Protein AF-A0A2G9GHI3-F1 (afdb_monomer)

Foldseek 3Di:
DFACDVVVNGDADQQQVLLVLLVLVVVLVVLVVLVVVLVVVCVVCVVPVHDPVVVVVSVVSCVPSVVVNVVSVVVSVVVLVCLQLVHGNVRVVVQVVVQVVQVVVVHHDHDFQNPGRVVSLCQRQHDDPVCSSPNDSDGPDDRPDGDTPPDDPPPPPDDD

Secondary structure (DSSP, 8-state):
--EEEGGGTEEESTTTHHHHHHHHHHHHHHHHHHHHHHHHHHHHHHHTT--HHHHHHHHHHHHHHHHHHHHHHHHHHHHHHHHHTT--HHHHHHHHHHHHHHHHTT-----TT---HHHHHHHHH-S-GGGTTS-----SS-SS----TTSPPTT-----

Sequence (160 aa):
MDHHCVWMNNCVGHANYKIFFVFVVYTVIGCIYSLALLVGSVIVDSQNDAEDSVRIIHIISGLLLVPLSLALGFFLGWHIYLIVQNKTTIEYHEGVRAMWLAEKGGQLYSHPYDIGVYENLTAILGPKILCWFCPTSAHVGSGLRFRTKYDKPVGSSTPD

Organism: NCBI:txid429701

InterPro domains:
  IPR001594 Palmitoyltransferase, DHHC domain [PF01529] (1-93)
  IPR039859 Palmitoyltransferase PFA4/ZDHHC16/ZDHHC20/ERF2-like [PTHR12246] (1-153)

Structure (mmCIF, N/CA/C/O backbone):
data_AF-A0A2G9GHI3-F1
#
_entry.id   AF-A0A2G9GHI3-F1
#
loop_
_atom_site.group_PDB
_atom_site.id
_atom_site.type_symbol
_atom_site.label_atom_id
_atom_site.label_alt_id
_atom_site.label_comp_id
_atom_site.label_asym_id
_atom_site.label_entity_id
_atom_site.label_seq_id
_atom_site.pdbx_PDB_ins_code
_atom_site.Cartn_x
_atom_site.Cartn_y
_atom_site.Cartn_z
_atom_site.occupancy
_atom_site.B_iso_or_equiv
_atom_site.auth_seq_id
_atom_site.auth_comp_id
_atom_site.auth_asym_id
_atom_site.auth_atom_id
_atom_site.pdbx_PDB_model_num
ATOM 1 N N . MET A 1 1 ? -10.719 7.326 9.860 1.00 92.44 1 MET A N 1
ATOM 2 C CA . MET A 1 1 ? -10.068 7.891 8.653 1.00 92.44 1 MET A CA 1
ATOM 3 C C . MET A 1 1 ? -8.620 7.447 8.687 1.00 92.44 1 MET A C 1
ATOM 5 O O . MET A 1 1 ? -8.109 7.306 9.786 1.00 92.44 1 MET A O 1
ATOM 9 N N . ASP A 1 2 ? -7.988 7.205 7.542 1.00 96.75 2 ASP A N 1
ATOM 10 C CA . ASP A 1 2 ? -6.564 6.864 7.493 1.00 96.75 2 ASP A CA 1
ATOM 11 C C . ASP A 1 2 ? -5.700 8.100 7.220 1.00 96.75 2 ASP A C 1
ATOM 13 O O . ASP A 1 2 ? -4.941 8.521 8.085 1.00 96.75 2 ASP A O 1
ATOM 17 N N . HIS A 1 3 ? -5.863 8.730 6.055 1.00 97.12 3 HIS A N 1
ATOM 18 C CA . HIS A 1 3 ? -5.166 9.964 5.688 1.00 97.12 3 HIS A CA 1
ATOM 19 C C . HIS A 1 3 ? -5.878 10.672 4.526 1.00 97.12 3 HIS A C 1
ATOM 21 O O . HIS A 1 3 ? -6.792 10.121 3.908 1.00 97.12 3 HIS A O 1
ATOM 27 N N . HIS A 1 4 ? -5.468 11.901 4.210 1.00 97.19 4 HIS A N 1
ATOM 28 C CA . HIS A 1 4 ? -5.843 12.555 2.957 1.00 97.19 4 HIS A CA 1
ATOM 29 C C . HIS A 1 4 ? -4.778 12.262 1.896 1.00 97.19 4 HIS A C 1
ATOM 31 O O . HIS A 1 4 ? -3.619 12.641 2.063 1.00 97.19 4 HIS A O 1
ATOM 37 N N . CYS A 1 5 ? -5.154 11.567 0.822 1.00 96.75 5 CYS A N 1
ATOM 38 C CA . CYS A 1 5 ? -4.232 11.199 -0.243 1.00 96.75 5 CYS A CA 1
ATOM 39 C C . CYS A 1 5 ? -4.327 12.215 -1.381 1.00 96.75 5 CYS A C 1
ATOM 41 O O . CYS A 1 5 ? -5.282 12.201 -2.162 1.00 96.75 5 CYS A O 1
ATOM 43 N N . VAL A 1 6 ? -3.307 13.066 -1.504 1.00 96.44 6 VAL A N 1
ATOM 44 C CA . VAL A 1 6 ? -3.231 14.090 -2.561 1.00 96.44 6 VAL A CA 1
ATOM 45 C C . VAL A 1 6 ? -3.236 13.449 -3.955 1.00 96.44 6 VAL A C 1
ATOM 47 O O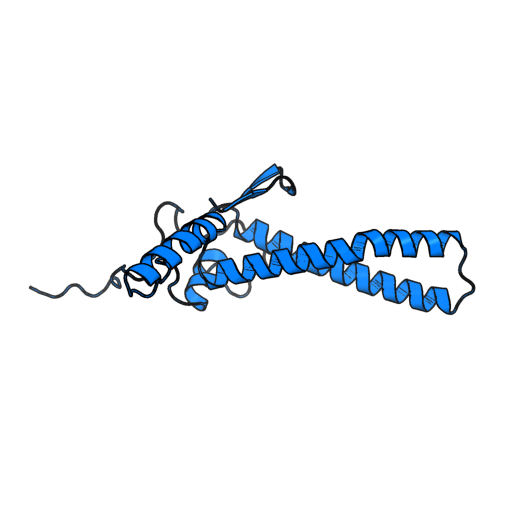 . VAL A 1 6 ? -3.873 13.962 -4.868 1.00 96.44 6 VAL A O 1
ATOM 50 N N . TRP A 1 7 ? -2.610 12.277 -4.104 1.00 92.94 7 TRP A N 1
ATOM 51 C CA . TRP A 1 7 ? -2.502 11.556 -5.379 1.00 92.94 7 TRP A CA 1
ATOM 52 C C . TRP A 1 7 ? -3.834 11.021 -5.907 1.00 92.94 7 TRP A C 1
ATOM 54 O O . TRP A 1 7 ? -4.003 10.878 -7.112 1.00 92.94 7 TRP A O 1
ATOM 64 N N . MET A 1 8 ? -4.786 10.743 -5.015 1.00 91.88 8 MET A N 1
ATOM 65 C CA . MET A 1 8 ? -6.150 10.357 -5.390 1.00 91.88 8 MET A CA 1
ATOM 66 C C . MET A 1 8 ? -7.138 11.518 -5.277 1.00 91.88 8 MET A C 1
ATOM 68 O O . MET A 1 8 ? -8.329 11.322 -5.512 1.00 91.88 8 MET A O 1
ATOM 72 N N . ASN A 1 9 ? -6.660 12.701 -4.873 1.00 95.75 9 ASN A N 1
ATOM 73 C CA . ASN A 1 9 ? -7.476 13.868 -4.559 1.00 95.75 9 ASN A CA 1
ATOM 74 C C . ASN A 1 9 ? -8.685 13.517 -3.667 1.00 95.75 9 ASN A C 1
ATOM 76 O O . ASN A 1 9 ? -9.812 13.950 -3.907 1.00 95.75 9 ASN A O 1
ATOM 80 N N . ASN A 1 10 ? -8.474 12.641 -2.679 1.00 95.88 10 ASN A N 1
ATOM 81 C CA . ASN A 1 10 ? -9.545 12.128 -1.833 1.00 95.88 10 ASN A CA 1
ATOM 82 C C . ASN A 1 10 ? -9.018 11.670 -0.467 1.00 95.88 10 ASN A C 1
ATOM 84 O O . ASN A 1 10 ? -7.853 11.298 -0.304 1.00 95.88 10 ASN A O 1
ATOM 88 N N . CYS A 1 11 ? -9.900 11.655 0.527 1.00 97.38 11 CYS A N 1
ATOM 89 C CA . CYS A 1 11 ? -9.622 11.026 1.809 1.00 97.38 11 CYS A CA 1
ATOM 90 C C . CYS A 1 11 ? -9.672 9.501 1.683 1.00 97.38 11 CYS A C 1
ATOM 92 O O . CYS A 1 11 ? -10.558 8.943 1.037 1.00 97.38 11 CYS A O 1
ATOM 94 N N . VAL A 1 12 ? -8.744 8.829 2.357 1.00 97.62 12 VAL A N 1
ATOM 95 C CA . VAL A 1 12 ? -8.710 7.375 2.504 1.00 97.62 12 VAL A CA 1
ATOM 96 C C . VAL A 1 12 ? -9.257 7.013 3.877 1.00 97.62 12 VAL A C 1
ATOM 98 O O . VAL A 1 12 ? -8.862 7.574 4.900 1.00 97.62 12 VAL A O 1
ATOM 101 N N . GLY A 1 13 ? -10.197 6.080 3.919 1.00 95.62 13 GLY A N 1
ATOM 102 C CA . GLY A 1 13 ? -10.844 5.633 5.142 1.00 95.62 13 GLY A CA 1
ATOM 103 C C . GLY A 1 13 ? -11.698 4.394 4.910 1.00 95.62 13 GLY A C 1
ATOM 104 O O . GLY A 1 13 ? -11.562 3.715 3.901 1.00 95.62 13 GLY A O 1
ATOM 105 N N . HIS A 1 14 ? -12.603 4.110 5.846 1.00 95.12 14 HIS A N 1
ATOM 106 C CA . HIS A 1 14 ? -13.358 2.851 5.904 1.00 95.12 14 HIS A CA 1
ATOM 107 C C . HIS A 1 14 ? -13.972 2.404 4.567 1.00 95.12 14 HIS A C 1
ATOM 109 O O . HIS A 1 14 ? -13.785 1.269 4.143 1.00 95.12 14 HIS A O 1
ATOM 115 N N . ALA A 1 15 ? -14.657 3.311 3.869 1.00 94.19 15 ALA A N 1
ATOM 116 C CA . ALA A 1 15 ? -15.415 2.977 2.664 1.00 94.19 15 ALA A CA 1
ATOM 117 C C . ALA A 1 15 ? -14.551 2.726 1.411 1.00 94.19 15 ALA A C 1
ATOM 119 O O . ALA A 1 15 ? -15.046 2.165 0.435 1.00 94.19 15 ALA A O 1
ATOM 120 N N . ASN A 1 16 ? -13.284 3.155 1.398 1.00 95.38 16 ASN A N 1
ATOM 121 C CA . ASN A 1 16 ? -12.425 3.085 0.210 1.00 95.38 16 ASN A CA 1
ATOM 122 C C . ASN A 1 16 ? -11.008 2.551 0.472 1.00 95.38 16 ASN A C 1
ATOM 124 O O . ASN A 1 16 ? -10.235 2.426 -0.478 1.00 95.38 16 ASN A O 1
ATOM 128 N N . TYR A 1 17 ? -10.669 2.180 1.712 1.00 96.31 17 TYR A N 1
ATOM 129 C CA . TYR A 1 17 ? -9.330 1.702 2.069 1.00 96.31 17 TYR A CA 1
ATOM 130 C C . TYR A 1 17 ? -8.913 0.476 1.252 1.00 96.31 17 TYR A C 1
ATOM 132 O O . TYR A 1 17 ? -7.797 0.431 0.744 1.00 96.31 17 TYR A O 1
ATOM 140 N N . LYS A 1 18 ? -9.820 -0.492 1.048 1.00 95.88 18 LYS A N 1
ATOM 141 C CA . LYS A 1 18 ? -9.543 -1.674 0.218 1.00 95.88 18 LYS A CA 1
ATOM 142 C C . LYS A 1 18 ? -9.163 -1.294 -1.214 1.00 95.88 18 LYS A C 1
ATOM 144 O O . LYS A 1 18 ? -8.190 -1.815 -1.746 1.00 95.88 18 LYS A O 1
ATOM 149 N N . ILE A 1 19 ? -9.919 -0.386 -1.833 1.00 95.69 19 ILE A N 1
ATOM 150 C CA . ILE A 1 19 ? -9.663 0.055 -3.211 1.00 95.69 19 ILE A CA 1
ATOM 151 C C . ILE A 1 19 ? -8.305 0.754 -3.287 1.00 95.69 19 ILE A C 1
ATOM 153 O O . ILE A 1 19 ? -7.516 0.450 -4.175 1.00 95.69 19 ILE A O 1
ATOM 157 N N . PHE A 1 20 ? -8.015 1.634 -2.328 1.00 96.75 20 PHE A N 1
ATOM 158 C CA . PHE A 1 20 ? -6.717 2.291 -2.208 1.00 96.75 20 PHE A CA 1
ATOM 159 C C . PHE A 1 20 ? -5.567 1.282 -2.076 1.00 96.75 20 PHE A C 1
ATOM 161 O O . PHE A 1 20 ? -4.591 1.362 -2.816 1.00 96.75 20 PHE A O 1
ATOM 168 N N . PHE A 1 21 ? -5.694 0.299 -1.183 1.00 97.19 21 PHE A N 1
ATOM 169 C CA . PHE A 1 21 ? -4.664 -0.716 -0.979 1.00 97.19 21 PHE A CA 1
ATOM 170 C C . PHE A 1 21 ? -4.412 -1.532 -2.253 1.00 97.19 21 PHE A C 1
ATOM 172 O O . PHE A 1 21 ? -3.269 -1.704 -2.670 1.00 97.19 21 PHE A O 1
ATOM 179 N N . VAL A 1 22 ? -5.482 -1.975 -2.919 1.00 96.88 22 VAL A N 1
ATOM 180 C CA . VAL A 1 22 ? -5.402 -2.701 -4.193 1.00 96.88 22 VAL A CA 1
ATOM 181 C C . VAL A 1 22 ? -4.768 -1.837 -5.292 1.00 96.88 22 VAL A C 1
ATOM 183 O O . VAL A 1 22 ? -3.939 -2.331 -6.054 1.00 96.88 22 VAL A O 1
ATOM 186 N N . PHE A 1 23 ? -5.088 -0.542 -5.348 1.00 96.75 23 PHE A N 1
ATOM 187 C CA . PHE A 1 23 ? -4.440 0.415 -6.249 1.00 96.75 23 PHE A CA 1
ATOM 188 C C . PHE A 1 23 ? -2.923 0.494 -6.013 1.00 96.75 23 PHE A C 1
ATOM 190 O O . PHE A 1 23 ? -2.153 0.405 -6.970 1.00 96.75 23 PHE A O 1
ATOM 197 N N . VAL A 1 24 ? -2.474 0.591 -4.758 1.00 97.81 24 VAL A N 1
ATOM 198 C CA . VAL A 1 24 ? -1.039 0.608 -4.423 1.00 97.81 24 VAL A CA 1
ATOM 199 C C . VAL A 1 24 ? -0.365 -0.710 -4.819 1.00 97.81 24 VAL A C 1
ATOM 201 O O . VAL A 1 24 ? 0.693 -0.678 -5.447 1.00 97.81 24 VAL A O 1
ATOM 204 N N . VAL A 1 25 ? -0.990 -1.862 -4.535 1.00 98.00 25 VAL A N 1
ATOM 205 C CA . VAL A 1 25 ? -0.484 -3.188 -4.942 1.00 98.00 25 VAL A CA 1
ATOM 206 C C . VAL A 1 25 ? -0.270 -3.255 -6.455 1.00 98.00 25 VAL A C 1
ATOM 208 O O . VAL A 1 25 ? 0.824 -3.594 -6.905 1.00 98.00 25 VAL A O 1
ATOM 211 N N . TYR A 1 26 ? -1.280 -2.895 -7.251 1.00 97.94 26 TYR A N 1
ATOM 212 C CA . TYR A 1 26 ? -1.161 -2.935 -8.709 1.00 97.94 26 TYR A CA 1
ATOM 213 C C . TYR A 1 26 ? -0.168 -1.912 -9.257 1.00 97.94 26 TYR A C 1
ATOM 215 O O . TYR A 1 26 ? 0.508 -2.203 -10.242 1.00 97.94 26 TYR A O 1
ATOM 223 N N . THR A 1 27 ? -0.020 -0.756 -8.608 1.00 97.44 27 THR A N 1
ATOM 224 C CA . THR A 1 27 ? 0.986 0.237 -9.002 1.00 97.44 27 THR A CA 1
ATOM 225 C C . THR A 1 27 ? 2.398 -0.309 -8.786 1.00 97.44 27 THR A C 1
ATOM 227 O O . THR A 1 27 ? 3.224 -0.219 -9.689 1.00 97.44 27 THR A O 1
ATOM 230 N N . VAL A 1 28 ? 2.671 -0.961 -7.6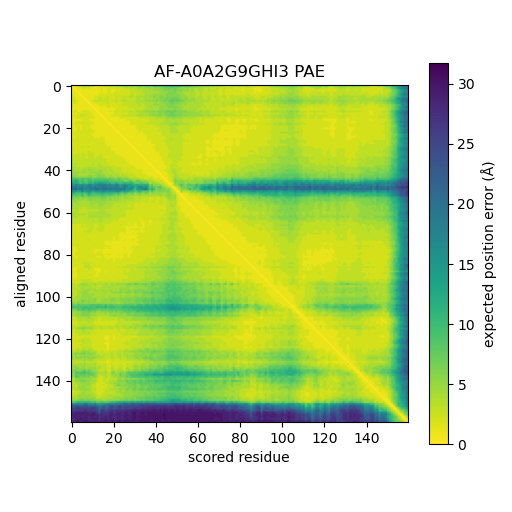48 1.00 98.25 28 VAL A N 1
ATOM 231 C CA . VAL A 1 28 ? 3.969 -1.612 -7.390 1.00 98.25 28 VAL A CA 1
ATOM 232 C C . VAL A 1 28 ? 4.238 -2.735 -8.394 1.00 98.25 28 VAL A C 1
ATOM 234 O O . VAL A 1 28 ? 5.337 -2.807 -8.941 1.00 98.25 28 VAL A O 1
ATOM 237 N N . ILE A 1 29 ? 3.240 -3.578 -8.688 1.00 98.12 29 ILE A N 1
ATOM 238 C CA . ILE A 1 29 ? 3.366 -4.631 -9.711 1.00 98.12 29 ILE A CA 1
ATOM 239 C C . ILE A 1 29 ? 3.697 -4.016 -11.076 1.00 98.12 29 ILE A C 1
ATOM 241 O O . ILE A 1 29 ? 4.608 -4.491 -11.752 1.00 98.12 29 ILE A O 1
ATOM 245 N N . GLY A 1 30 ? 3.002 -2.942 -11.460 1.00 98.25 30 GLY A N 1
ATOM 246 C CA . GLY A 1 30 ? 3.269 -2.202 -12.690 1.00 98.25 30 GLY A CA 1
ATOM 247 C C . GLY A 1 30 ? 4.696 -1.656 -12.742 1.00 98.25 30 GLY A C 1
ATOM 248 O O . GLY A 1 30 ? 5.389 -1.866 -13.731 1.00 98.25 30 GLY A O 1
ATOM 249 N N . CYS A 1 31 ? 5.172 -1.039 -11.659 1.00 98.00 31 CYS A N 1
ATOM 250 C CA . CYS A 1 31 ? 6.541 -0.537 -11.556 1.00 98.00 31 CYS A CA 1
ATOM 251 C C . CYS A 1 31 ? 7.594 -1.648 -11.707 1.00 98.00 31 CYS A C 1
ATOM 253 O O . CYS A 1 31 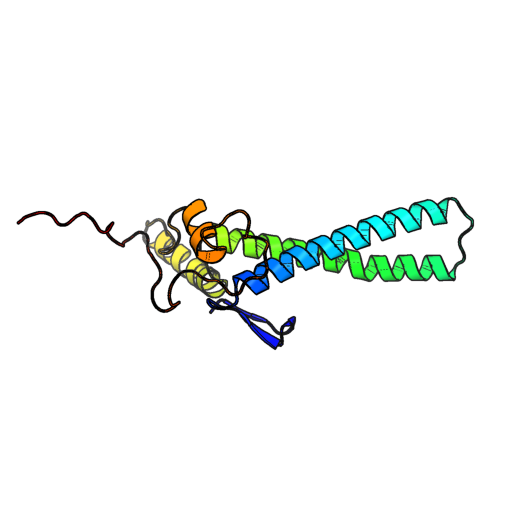? 8.544 -1.489 -12.473 1.00 98.00 31 CYS A O 1
ATOM 255 N N . ILE A 1 32 ? 7.410 -2.791 -11.035 1.00 97.69 32 ILE A N 1
ATOM 256 C CA . ILE A 1 32 ? 8.313 -3.948 -11.147 1.00 97.69 32 ILE A CA 1
ATOM 257 C C . ILE A 1 32 ? 8.304 -4.504 -12.575 1.00 97.69 32 ILE A C 1
ATOM 259 O O . ILE A 1 32 ? 9.364 -4.794 -13.129 1.00 97.69 32 ILE A O 1
ATOM 263 N N . TYR A 1 33 ? 7.126 -4.620 -13.189 1.00 98.25 33 TYR A N 1
ATOM 264 C CA . TYR A 1 33 ? 6.991 -5.076 -14.570 1.00 98.25 33 TYR A CA 1
ATOM 265 C C . TYR A 1 33 ? 7.704 -4.135 -15.551 1.00 98.25 33 TYR A C 1
ATOM 267 O O . TYR A 1 33 ? 8.495 -4.588 -16.376 1.00 98.25 33 TYR A O 1
ATOM 275 N N . SER A 1 34 ? 7.506 -2.820 -15.421 1.00 97.94 34 SER A N 1
ATOM 276 C CA . SER A 1 34 ? 8.217 -1.819 -16.223 1.00 97.94 34 SER A CA 1
ATOM 277 C C . SER A 1 34 ? 9.731 -1.874 -16.018 1.00 97.94 34 SER A C 1
ATOM 279 O O . SER A 1 34 ? 10.473 -1.740 -16.987 1.00 97.94 34 SER A O 1
ATOM 281 N N . LEU A 1 35 ? 10.204 -2.115 -14.791 1.00 97.19 35 LEU A N 1
ATOM 282 C CA . LEU A 1 35 ? 11.631 -2.271 -14.509 1.00 97.19 35 LEU A CA 1
ATOM 283 C C . LEU A 1 35 ? 12.206 -3.527 -15.178 1.00 97.19 35 LEU A C 1
ATOM 285 O O . LEU A 1 35 ? 13.285 -3.464 -15.759 1.00 97.19 35 LEU A O 1
ATOM 289 N N . ALA A 1 36 ? 11.478 -4.646 -15.151 1.00 97.56 36 ALA A N 1
ATOM 290 C CA . ALA A 1 36 ? 11.885 -5.873 -15.829 1.00 97.56 36 ALA A CA 1
ATOM 291 C C . ALA A 1 36 ? 11.987 -5.677 -17.351 1.00 97.56 36 ALA A C 1
ATOM 293 O O . ALA A 1 36 ? 12.972 -6.096 -17.960 1.00 97.56 36 ALA A O 1
ATOM 294 N N . LEU A 1 37 ? 11.014 -4.987 -17.957 1.00 97.06 37 LEU A N 1
ATOM 295 C CA . LEU A 1 37 ? 11.058 -4.631 -19.377 1.00 97.06 37 LEU A CA 1
ATOM 296 C C . LEU A 1 37 ? 12.219 -3.686 -19.702 1.00 97.06 37 LEU A C 1
ATOM 298 O O . LEU A 1 37 ? 12.894 -3.886 -20.708 1.00 97.06 37 LEU A O 1
ATOM 302 N N . LEU A 1 38 ? 12.480 -2.690 -18.849 1.00 96.31 38 LEU A N 1
ATOM 303 C CA . LEU A 1 38 ? 13.600 -1.766 -19.022 1.00 96.31 38 LEU A CA 1
ATOM 304 C C . LEU A 1 38 ? 14.940 -2.510 -18.984 1.00 96.31 38 LEU A C 1
ATOM 306 O O . LEU A 1 38 ? 15.766 -2.315 -19.868 1.00 96.31 38 LEU A O 1
ATOM 310 N N . VAL A 1 39 ? 15.141 -3.397 -18.005 1.00 95.88 39 VAL A N 1
ATOM 311 C CA . VAL A 1 39 ? 16.350 -4.231 -17.916 1.00 95.88 39 VAL A CA 1
ATOM 312 C C . VAL A 1 39 ? 16.487 -5.118 -19.152 1.00 95.88 39 VAL A C 1
ATOM 314 O O . VAL A 1 39 ? 17.566 -5.182 -19.734 1.00 95.88 39 VAL A O 1
ATOM 317 N N . GLY A 1 40 ? 15.399 -5.755 -19.596 1.00 95.00 40 GLY A N 1
ATOM 318 C CA . GLY A 1 40 ? 15.394 -6.549 -20.825 1.00 95.00 40 GLY A CA 1
ATOM 319 C C . GLY A 1 40 ? 15.792 -5.732 -22.058 1.00 95.00 40 GLY A C 1
ATOM 320 O O . GLY A 1 40 ? 16.652 -6.164 -22.822 1.00 95.00 40 GLY A O 1
ATOM 321 N N . SER A 1 41 ? 15.229 -4.531 -22.215 1.00 93.12 41 SER A N 1
ATOM 322 C CA . SER A 1 41 ? 15.560 -3.616 -23.314 1.00 93.12 41 SER A CA 1
ATOM 323 C C . SER A 1 41 ? 17.024 -3.184 -23.272 1.00 93.12 41 SER A C 1
ATOM 325 O O . SER A 1 41 ? 17.686 -3.240 -24.299 1.00 93.12 41 SER A O 1
ATOM 327 N N . VAL A 1 42 ? 17.556 -2.834 -22.098 1.00 92.62 42 VAL A N 1
ATOM 328 C CA . VAL A 1 42 ? 18.969 -2.452 -21.935 1.00 92.62 42 VAL A CA 1
ATOM 329 C C . VAL A 1 42 ? 19.910 -3.606 -22.291 1.00 92.62 42 VAL A C 1
ATOM 331 O O . VAL A 1 42 ? 20.950 -3.376 -22.898 1.00 92.62 42 VAL A O 1
ATOM 334 N N . ILE A 1 43 ? 19.566 -4.849 -21.938 1.00 91.94 43 ILE A N 1
ATOM 335 C CA . ILE A 1 43 ? 20.389 -6.022 -22.273 1.00 91.94 43 ILE A CA 1
ATOM 336 C C . ILE A 1 43 ? 20.430 -6.241 -23.788 1.00 91.94 43 ILE A C 1
ATOM 338 O O . ILE A 1 43 ? 21.511 -6.433 -24.341 1.00 91.94 43 ILE A O 1
ATOM 342 N N . VAL A 1 44 ? 19.276 -6.192 -24.459 1.00 90.81 44 VAL A N 1
ATOM 343 C CA . VAL A 1 44 ? 19.183 -6.371 -25.919 1.00 90.81 44 VAL A CA 1
ATOM 344 C C . VAL A 1 44 ? 19.907 -5.243 -26.656 1.00 90.81 44 VAL A C 1
ATOM 346 O O . VAL A 1 44 ? 20.690 -5.495 -27.569 1.00 90.81 44 VAL A O 1
ATOM 349 N N . ASP A 1 45 ? 19.712 -4.002 -26.222 1.00 88.50 45 ASP A N 1
ATOM 350 C CA . ASP A 1 45 ? 20.324 -2.821 -26.836 1.00 88.50 45 ASP A CA 1
ATOM 351 C C . ASP A 1 45 ? 21.800 -2.650 -26.463 1.00 88.50 45 ASP A C 1
ATOM 353 O O . ASP A 1 45 ? 22.500 -1.865 -27.083 1.00 88.50 45 ASP A O 1
ATOM 357 N N . SER A 1 46 ? 22.311 -3.374 -25.467 1.00 83.94 46 SER A N 1
ATOM 358 C CA . SER A 1 46 ? 23.754 -3.456 -25.219 1.00 83.94 46 SER A CA 1
ATOM 359 C C . SER A 1 46 ? 24.447 -4.461 -26.142 1.00 83.94 46 SER A C 1
ATOM 361 O O . SER A 1 46 ? 25.671 -4.413 -26.261 1.00 83.94 46 SER A O 1
ATOM 363 N N . GLN A 1 47 ? 23.705 -5.407 -26.725 1.00 84.88 47 GLN A N 1
ATOM 364 C CA . GLN A 1 47 ? 24.235 -6.389 -27.678 1.00 84.88 47 GLN A CA 1
ATOM 365 C C . GLN A 1 47 ? 24.238 -5.860 -29.112 1.00 84.88 47 GLN A C 1
ATOM 367 O O . GLN A 1 47 ? 25.054 -6.292 -29.923 1.00 84.88 47 GLN A O 1
ATOM 372 N N . ASN A 1 48 ? 23.331 -4.935 -29.411 1.00 77.81 48 ASN A N 1
ATOM 373 C CA . ASN A 1 48 ? 23.292 -4.190 -30.660 1.00 77.81 48 ASN A CA 1
ATOM 374 C C . ASN A 1 48 ? 23.977 -2.833 -30.432 1.00 77.81 48 ASN A C 1
ATOM 376 O O . ASN A 1 48 ? 23.923 -2.315 -29.325 1.00 77.81 48 ASN A O 1
ATOM 380 N N . ASP A 1 49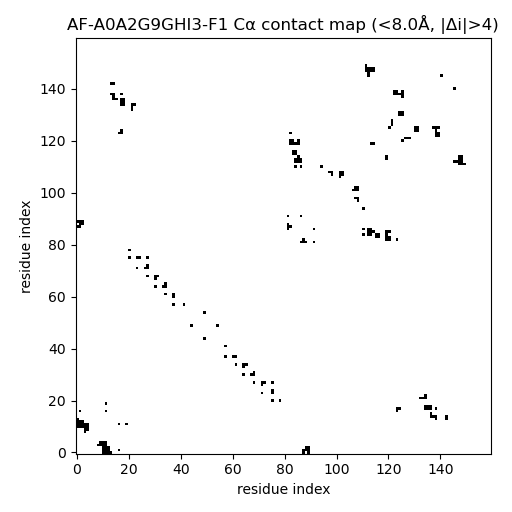 ? 24.619 -2.226 -31.428 1.00 77.12 49 ASP A N 1
ATOM 381 C CA . ASP A 1 49 ? 25.170 -0.870 -31.275 1.00 77.12 49 ASP A CA 1
ATOM 382 C C . ASP A 1 49 ? 24.023 0.157 -31.211 1.00 77.12 49 ASP A C 1
ATOM 384 O O . ASP A 1 49 ? 23.658 0.777 -32.210 1.00 77.12 49 ASP A O 1
ATOM 388 N N . ALA A 1 50 ? 23.385 0.280 -30.043 1.00 74.38 50 ALA A N 1
ATOM 389 C CA . ALA A 1 50 ? 22.199 1.104 -29.866 1.00 74.38 50 ALA A CA 1
ATOM 390 C C . ALA A 1 50 ? 22.493 2.598 -30.019 1.00 74.38 50 ALA A C 1
ATOM 392 O O . ALA A 1 50 ? 23.499 3.114 -29.521 1.00 74.38 50 ALA A O 1
ATOM 393 N N . GLU A 1 51 ? 21.551 3.297 -30.655 1.00 85.44 51 GLU A N 1
ATOM 394 C CA . GLU A 1 51 ? 21.607 4.740 -30.862 1.00 85.44 51 GLU A CA 1
ATOM 395 C C . GLU A 1 51 ? 21.653 5.510 -29.532 1.00 85.44 51 GLU A C 1
ATOM 397 O O . GLU A 1 51 ? 20.956 5.182 -28.566 1.00 85.44 51 GLU A O 1
ATOM 402 N N . ASP A 1 52 ? 22.406 6.611 -29.503 1.00 86.00 52 ASP A N 1
ATOM 403 C CA . ASP A 1 52 ? 22.558 7.459 -28.312 1.00 86.00 52 ASP A CA 1
ATOM 404 C C . ASP A 1 52 ? 21.219 7.963 -27.750 1.00 86.00 52 ASP A C 1
ATOM 406 O O . ASP A 1 52 ? 21.051 8.076 -26.534 1.00 86.00 52 ASP A O 1
ATOM 410 N N . SER A 1 53 ? 20.230 8.201 -28.617 1.00 89.44 53 SER A N 1
ATOM 411 C CA . SER A 1 53 ? 18.884 8.620 -28.207 1.00 89.44 53 SER A CA 1
ATOM 412 C C . SER A 1 53 ? 18.176 7.557 -27.358 1.00 89.44 53 SER A C 1
ATOM 414 O O . SER A 1 53 ? 17.530 7.890 -26.364 1.00 89.44 53 SER A O 1
ATOM 416 N N . VAL A 1 54 ? 18.337 6.273 -27.694 1.00 89.69 54 VAL A N 1
ATOM 417 C CA . VAL A 1 54 ? 17.748 5.148 -26.947 1.00 89.69 54 VAL A CA 1
ATOM 418 C C . VAL A 1 54 ? 18.416 5.013 -25.579 1.00 89.69 54 VAL A C 1
ATOM 420 O O . VAL A 1 54 ? 17.736 4.902 -24.558 1.00 89.69 54 VAL A O 1
ATOM 423 N N . ARG A 1 55 ? 19.746 5.151 -25.535 1.00 89.62 55 ARG A N 1
ATOM 424 C CA . ARG A 1 55 ? 20.521 5.149 -24.287 1.00 89.62 55 ARG A CA 1
ATOM 425 C C . ARG A 1 55 ? 20.070 6.255 -23.330 1.00 89.62 55 ARG A C 1
ATOM 427 O O . ARG A 1 55 ? 19.911 6.008 -22.135 1.00 89.62 55 ARG A O 1
ATOM 434 N N . ILE A 1 56 ? 19.823 7.462 -23.844 1.00 92.94 56 ILE A N 1
ATOM 435 C CA . ILE A 1 56 ? 19.298 8.583 -23.049 1.00 92.94 56 ILE A CA 1
ATOM 436 C C . ILE A 1 56 ? 17.913 8.240 -22.481 1.00 92.94 56 ILE A C 1
ATOM 438 O O . ILE A 1 56 ? 17.669 8.461 -21.293 1.00 92.94 56 ILE A O 1
ATOM 442 N N . ILE A 1 57 ? 17.023 7.651 -23.289 1.00 94.00 57 ILE A N 1
ATOM 443 C CA . ILE A 1 57 ? 15.686 7.230 -22.841 1.00 94.00 57 ILE A CA 1
ATOM 444 C C . ILE A 1 57 ? 15.782 6.194 -21.718 1.00 94.00 57 ILE A C 1
ATOM 446 O O . ILE A 1 57 ? 15.065 6.320 -20.723 1.00 94.00 57 ILE A O 1
ATOM 450 N N . HIS A 1 58 ? 16.668 5.199 -21.824 1.00 94.25 58 HIS A N 1
ATOM 451 C CA . HIS A 1 58 ? 16.864 4.208 -20.761 1.00 94.25 58 HIS A CA 1
ATOM 452 C C . HIS A 1 58 ? 17.353 4.841 -19.462 1.00 94.25 58 HIS A C 1
ATOM 454 O O . HIS A 1 58 ? 16.827 4.515 -18.399 1.00 94.25 58 HIS A O 1
ATOM 460 N N . ILE A 1 59 ? 18.317 5.765 -19.539 1.00 94.56 59 ILE A N 1
ATOM 461 C CA . ILE A 1 59 ? 18.853 6.465 -18.363 1.00 94.56 59 ILE A CA 1
ATOM 462 C C . ILE A 1 59 ? 17.748 7.267 -17.670 1.00 94.56 59 ILE A C 1
ATOM 464 O O . ILE A 1 59 ? 17.569 7.138 -16.460 1.00 94.56 59 ILE A O 1
ATOM 468 N N . ILE A 1 60 ? 16.973 8.053 -18.425 1.00 96.50 60 ILE A N 1
ATOM 469 C CA . ILE A 1 60 ? 15.860 8.843 -17.876 1.00 96.50 60 ILE A CA 1
ATOM 470 C C . ILE A 1 60 ? 14.794 7.917 -17.279 1.00 96.50 60 ILE A C 1
ATOM 472 O O . ILE A 1 60 ? 14.325 8.147 -16.164 1.00 96.50 60 ILE A O 1
ATOM 476 N N . SER A 1 61 ? 14.444 6.842 -17.986 1.00 96.44 61 SER A N 1
ATOM 477 C CA . SER A 1 61 ? 13.453 5.866 -17.523 1.00 96.44 61 SER A CA 1
ATOM 478 C C . SER A 1 61 ? 13.899 5.193 -16.226 1.00 96.44 61 SER A C 1
ATOM 480 O O . SER A 1 61 ? 13.109 5.091 -15.293 1.00 96.44 61 SER A O 1
ATOM 482 N N . GLY A 1 62 ? 15.167 4.788 -16.126 1.00 96.50 62 GLY A N 1
ATOM 483 C CA . GLY A 1 62 ? 15.741 4.204 -14.915 1.00 96.50 62 GLY A CA 1
ATOM 484 C C . GLY A 1 62 ? 15.782 5.194 -13.752 1.00 96.50 62 GLY A C 1
ATOM 485 O O . GLY A 1 62 ? 15.383 4.846 -12.640 1.00 96.50 62 GLY A O 1
ATOM 486 N N . LEU A 1 63 ? 16.184 6.442 -14.020 1.00 97.19 63 LEU A N 1
ATOM 487 C CA . LEU A 1 63 ? 16.230 7.520 -13.030 1.00 97.19 63 LEU A CA 1
ATOM 488 C C . LEU A 1 63 ? 14.854 7.809 -12.416 1.00 97.19 63 LEU A C 1
ATOM 490 O O . LEU A 1 63 ? 14.776 8.163 -11.244 1.00 97.19 63 LEU A O 1
ATOM 494 N N . LEU A 1 64 ? 13.775 7.641 -13.182 1.00 96.62 64 LEU A N 1
ATOM 495 C CA . LEU A 1 64 ? 12.407 7.818 -12.696 1.00 96.62 64 LEU A CA 1
ATOM 496 C C . LEU A 1 64 ? 11.848 6.543 -12.046 1.00 96.62 64 LEU A C 1
ATOM 498 O O . LEU A 1 64 ? 11.308 6.596 -10.941 1.00 96.62 64 LEU A O 1
ATOM 502 N N . LEU A 1 65 ? 11.974 5.390 -12.710 1.00 97.44 65 LEU A N 1
ATOM 503 C CA . LEU A 1 65 ? 11.311 4.150 -12.298 1.00 97.44 65 LEU A CA 1
ATOM 504 C C . LEU A 1 65 ? 11.933 3.516 -11.056 1.00 97.44 65 LEU A C 1
ATOM 506 O O . LEU A 1 65 ? 11.192 3.001 -10.220 1.00 97.44 65 LEU A O 1
ATOM 510 N N . VAL A 1 66 ? 13.259 3.536 -10.905 1.00 97.38 66 VAL A N 1
ATOM 511 C CA . VAL A 1 66 ? 13.933 2.901 -9.759 1.00 97.38 66 VAL A CA 1
ATOM 512 C C . VAL A 1 66 ? 13.524 3.540 -8.425 1.00 97.38 66 VAL A C 1
ATOM 514 O O . VAL A 1 66 ? 13.009 2.814 -7.568 1.00 97.38 66 VAL A O 1
ATOM 517 N N . PRO A 1 67 ? 1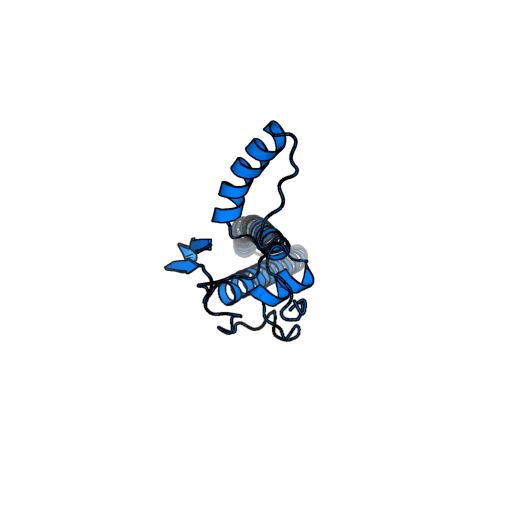3.674 4.864 -8.209 1.00 97.88 67 PRO A N 1
ATOM 518 C CA . PRO A 1 67 ? 13.266 5.474 -6.945 1.00 97.88 67 PRO A CA 1
ATOM 519 C C . PRO A 1 67 ? 11.753 5.395 -6.727 1.00 97.88 67 PRO A C 1
ATOM 521 O O . PRO A 1 67 ? 11.326 5.168 -5.597 1.00 97.88 67 PRO A O 1
ATOM 524 N N . LEU A 1 68 ? 10.943 5.510 -7.788 1.00 96.75 68 LEU A N 1
ATOM 525 C CA . LEU A 1 68 ? 9.492 5.346 -7.691 1.00 96.75 68 LEU A CA 1
ATOM 526 C C . LEU A 1 68 ? 9.115 3.943 -7.194 1.00 96.75 68 LEU A C 1
ATOM 528 O O . LEU A 1 68 ? 8.310 3.813 -6.274 1.00 96.75 68 LEU A O 1
ATOM 532 N N . SER A 1 69 ? 9.735 2.901 -7.756 1.00 97.62 69 SER A N 1
ATOM 533 C CA . SER A 1 69 ? 9.506 1.506 -7.361 1.00 97.62 69 SER A CA 1
ATOM 534 C C . SER A 1 69 ? 9.877 1.271 -5.898 1.00 97.62 69 SER A C 1
ATOM 536 O O . SER A 1 69 ? 9.121 0.639 -5.162 1.00 97.62 69 SER A O 1
ATOM 538 N N . LEU A 1 70 ? 11.019 1.808 -5.456 1.00 97.94 70 LEU A N 1
ATOM 539 C CA . LEU A 1 70 ? 11.477 1.694 -4.070 1.00 97.94 70 LEU A CA 1
ATOM 540 C C . LEU A 1 70 ? 10.544 2.429 -3.099 1.00 97.94 70 LEU A C 1
ATOM 542 O O . LEU A 1 70 ? 10.148 1.862 -2.081 1.00 97.94 70 LEU A O 1
ATOM 546 N N . ALA A 1 71 ? 10.159 3.664 -3.426 1.00 97.69 71 ALA A N 1
ATOM 547 C CA . ALA A 1 71 ? 9.272 4.471 -2.597 1.00 97.69 71 ALA A CA 1
ATOM 548 C C . ALA A 1 71 ? 7.889 3.820 -2.445 1.00 97.69 71 ALA A C 1
ATOM 550 O O . ALA A 1 71 ? 7.390 3.678 -1.328 1.00 97.69 71 ALA A O 1
ATOM 551 N N . LEU A 1 72 ? 7.288 3.367 -3.551 1.00 97.81 72 LEU A N 1
ATOM 552 C CA . LEU A 1 72 ? 5.997 2.680 -3.526 1.00 97.81 72 LEU A CA 1
ATOM 553 C C . LEU A 1 72 ? 6.083 1.300 -2.868 1.00 97.81 72 LEU A C 1
ATOM 555 O O . LEU A 1 72 ? 5.148 0.904 -2.178 1.00 97.81 72 LEU A O 1
ATOM 559 N N . GLY A 1 73 ? 7.200 0.585 -3.026 1.00 98.38 73 GLY A N 1
ATOM 560 C CA . GLY A 1 73 ? 7.443 -0.684 -2.340 1.00 98.38 73 GLY A CA 1
ATOM 561 C C . GLY A 1 73 ? 7.491 -0.521 -0.820 1.00 98.38 73 GLY A C 1
ATOM 562 O O . GLY A 1 73 ? 6.818 -1.259 -0.099 1.00 98.38 73 GLY A O 1
ATOM 563 N N . PHE A 1 74 ? 8.213 0.490 -0.325 1.00 98.44 74 PHE A N 1
ATOM 564 C CA . PHE A 1 74 ? 8.222 0.834 1.099 1.00 98.44 74 PHE A CA 1
ATOM 565 C C . PHE A 1 74 ? 6.826 1.239 1.588 1.00 98.44 74 PHE A C 1
ATOM 567 O O . PHE A 1 74 ? 6.366 0.761 2.624 1.00 98.44 74 PHE A O 1
ATOM 574 N N . PHE A 1 75 ? 6.123 2.069 0.815 1.00 97.94 75 PHE A N 1
ATOM 575 C CA . PHE A 1 75 ? 4.766 2.506 1.134 1.00 97.94 75 PHE A CA 1
ATOM 576 C C . PHE A 1 75 ? 3.763 1.342 1.193 1.00 97.94 75 PHE A C 1
ATOM 578 O O . PHE A 1 75 ? 2.940 1.273 2.106 1.00 97.94 75 PHE A O 1
ATOM 585 N N . LEU A 1 76 ? 3.860 0.379 0.274 1.00 98.50 76 LEU A N 1
ATOM 586 C CA . LEU A 1 76 ? 3.059 -0.842 0.314 1.00 98.50 76 LEU A CA 1
ATOM 587 C C . LEU A 1 76 ? 3.382 -1.676 1.560 1.00 98.50 76 LEU A C 1
ATOM 589 O O . LEU A 1 76 ? 2.465 -2.109 2.255 1.00 98.50 76 LEU A O 1
ATOM 593 N N . GLY A 1 77 ? 4.668 -1.870 1.867 1.00 98.44 77 GLY A N 1
ATOM 594 C CA . GLY A 1 77 ? 5.104 -2.584 3.070 1.00 98.44 77 GLY A CA 1
ATOM 595 C C . GLY A 1 77 ? 4.567 -1.946 4.353 1.00 98.44 77 GLY A C 1
ATOM 596 O O . GLY A 1 77 ? 4.078 -2.648 5.240 1.00 98.44 77 GLY A O 1
ATOM 597 N N . TRP A 1 78 ? 4.571 -0.614 4.410 1.00 98.31 78 TRP A N 1
ATOM 598 C CA . TRP A 1 78 ? 3.970 0.157 5.493 1.00 98.31 78 TRP A CA 1
ATOM 599 C C . TRP A 1 78 ? 2.472 -0.136 5.658 1.00 98.31 78 TRP A C 1
ATOM 601 O O . TRP A 1 78 ? 2.020 -0.470 6.753 1.00 98.31 78 TRP A O 1
ATOM 611 N N . HIS A 1 79 ? 1.697 -0.098 4.573 1.00 98.19 79 HIS A N 1
ATOM 612 C CA . HIS A 1 79 ? 0.265 -0.400 4.635 1.00 98.19 79 HIS A CA 1
ATOM 613 C C . HIS A 1 79 ? -0.031 -1.871 4.962 1.00 98.19 79 HIS A C 1
ATOM 615 O O . HIS A 1 79 ? -0.986 -2.147 5.685 1.00 98.19 79 HIS A O 1
ATOM 621 N N . ILE A 1 80 ? 0.798 -2.821 4.514 1.00 98.38 80 ILE A N 1
ATOM 622 C CA . ILE A 1 80 ? 0.684 -4.230 4.927 1.00 98.38 80 ILE A CA 1
ATOM 623 C C . ILE A 1 80 ? 0.863 -4.355 6.445 1.00 98.38 80 ILE A C 1
ATOM 625 O O . ILE A 1 80 ? 0.051 -5.010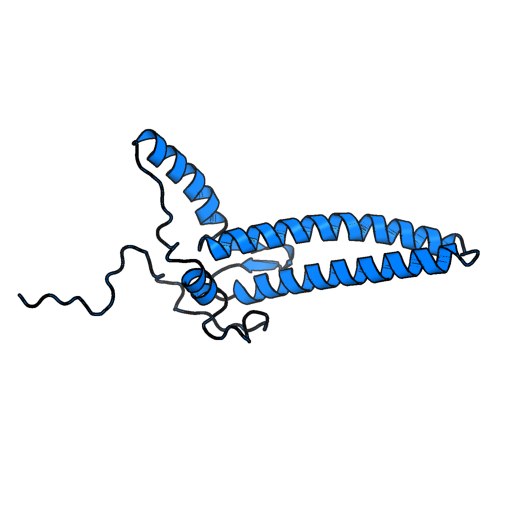 7.100 1.00 98.38 80 ILE A O 1
ATOM 629 N N 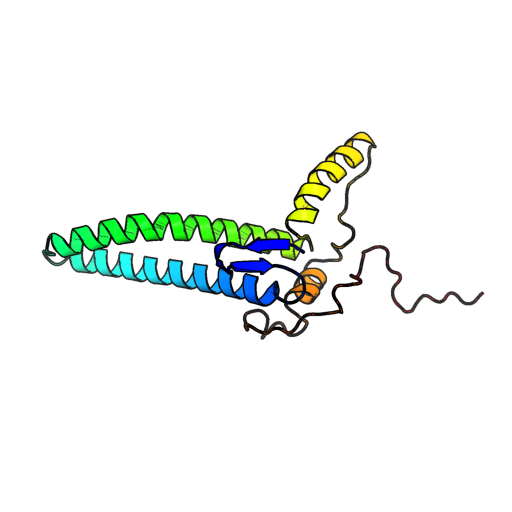. TYR A 1 81 ? 1.879 -3.697 7.016 1.00 98.06 81 TYR A N 1
ATOM 630 C CA . TYR A 1 81 ? 2.102 -3.671 8.464 1.00 98.06 81 TYR A CA 1
ATOM 631 C C . TYR A 1 81 ? 0.881 -3.123 9.220 1.00 98.06 81 TYR A C 1
ATOM 633 O O . TYR A 1 81 ? 0.429 -3.734 10.191 1.00 98.06 81 TYR A O 1
ATOM 641 N N . LEU A 1 82 ? 0.311 -2.015 8.743 1.00 97.94 82 LEU A N 1
ATOM 642 C CA . LEU A 1 82 ? -0.882 -1.407 9.328 1.00 97.94 82 LEU A CA 1
ATOM 643 C C . LEU A 1 82 ? -2.098 -2.343 9.303 1.00 97.94 82 LEU A C 1
ATOM 645 O O . LEU A 1 82 ? -2.762 -2.499 10.327 1.00 97.94 82 LEU A O 1
ATOM 649 N N . ILE A 1 83 ? -2.357 -3.021 8.179 1.00 97.12 83 ILE A N 1
ATOM 650 C CA . ILE A 1 83 ? -3.472 -3.974 8.057 1.00 97.12 83 ILE A CA 1
ATOM 651 C C . ILE A 1 83 ? -3.279 -5.159 9.003 1.00 97.12 83 ILE A C 1
ATOM 653 O O . ILE A 1 83 ? -4.208 -5.524 9.718 1.00 97.12 83 ILE A O 1
ATOM 657 N N . VAL A 1 84 ? -2.077 -5.743 9.046 1.00 97.56 84 VAL A N 1
ATOM 658 C CA . VAL A 1 84 ? -1.768 -6.888 9.921 1.00 97.56 84 VAL A CA 1
ATOM 659 C C . VAL A 1 84 ? -1.993 -6.546 11.393 1.00 97.56 84 VAL A C 1
ATOM 661 O O . VAL A 1 84 ? -2.372 -7.419 12.165 1.00 97.56 84 VAL A O 1
ATOM 664 N N . GLN A 1 85 ? -1.795 -5.286 11.773 1.00 96.44 85 GLN A N 1
ATOM 665 C CA . GLN A 1 85 ? -1.958 -4.778 13.135 1.00 96.44 85 GLN A CA 1
ATOM 666 C C . GLN A 1 85 ? -3.318 -4.105 13.386 1.00 96.44 85 GLN A C 1
ATOM 668 O O . GLN A 1 85 ? -3.531 -3.564 14.472 1.00 96.44 85 GLN A O 1
ATOM 673 N N . ASN A 1 86 ? -4.201 -4.095 12.382 1.00 96.88 86 ASN A N 1
ATOM 674 C CA . ASN A 1 86 ? -5.477 -3.380 12.364 1.00 96.88 86 ASN A CA 1
ATOM 675 C C . ASN A 1 86 ? -5.371 -1.953 12.919 1.00 96.88 86 ASN A C 1
ATOM 677 O O . ASN A 1 86 ? -6.024 -1.594 13.900 1.00 96.88 86 ASN A O 1
ATOM 681 N N . LYS A 1 87 ? -4.468 -1.174 12.320 1.00 96.06 87 LYS A N 1
ATOM 682 C CA . LYS A 1 87 ? -4.210 0.231 12.644 1.00 96.06 87 LYS A CA 1
ATOM 683 C C . LYS A 1 87 ? -4.407 1.079 11.402 1.00 96.06 87 LYS A C 1
ATOM 685 O O . LYS A 1 87 ? -3.961 0.724 10.316 1.00 96.06 87 LYS A O 1
ATOM 690 N N . THR A 1 88 ? -4.996 2.245 11.576 1.00 97.12 88 THR A N 1
ATOM 691 C CA . THR A 1 88 ? -4.836 3.361 10.647 1.00 97.12 88 THR A CA 1
ATOM 692 C C . THR A 1 88 ? -3.492 4.054 10.876 1.00 97.12 88 THR A C 1
ATOM 694 O O . THR A 1 88 ? -2.852 3.907 11.919 1.00 97.12 88 THR A O 1
ATOM 697 N N . THR A 1 89 ? -3.064 4.865 9.914 1.00 96.75 89 THR A N 1
ATOM 698 C CA . THR A 1 89 ? -1.867 5.705 10.035 1.00 96.75 89 THR A CA 1
ATOM 699 C C . THR A 1 89 ? -1.978 6.659 11.233 1.00 96.75 89 THR A C 1
ATOM 701 O O . THR A 1 89 ? -1.010 6.838 11.971 1.00 96.75 89 THR A O 1
ATOM 704 N N . ILE A 1 90 ? -3.167 7.220 11.484 1.00 96.25 90 ILE A N 1
ATOM 705 C CA . ILE A 1 90 ? -3.434 8.077 12.652 1.00 96.25 90 ILE A CA 1
ATOM 706 C C . ILE A 1 90 ? -3.272 7.281 13.951 1.00 96.25 90 ILE A C 1
ATOM 708 O O . ILE A 1 90 ? -2.518 7.691 14.833 1.00 96.25 90 ILE A O 1
ATOM 712 N N . GLU A 1 91 ? -3.913 6.114 14.043 1.00 96.19 91 GLU A N 1
ATOM 713 C CA . GLU A 1 91 ? -3.830 5.249 15.226 1.00 96.19 91 GLU A CA 1
ATOM 714 C C . GLU A 1 91 ? -2.409 4.749 15.486 1.00 96.19 91 GLU A C 1
ATOM 716 O O . GLU A 1 91 ? -2.027 4.579 16.640 1.00 96.19 91 GLU A O 1
ATOM 721 N N . TYR A 1 92 ? -1.589 4.551 14.449 1.00 95.81 92 TYR A N 1
ATOM 722 C CA . TYR A 1 92 ? -0.171 4.262 14.640 1.00 95.81 92 TYR A CA 1
ATOM 723 C C . TYR A 1 92 ? 0.538 5.409 15.373 1.00 95.81 92 TYR A C 1
ATOM 725 O O . TYR A 1 92 ? 1.208 5.171 16.378 1.00 95.81 92 TYR A O 1
ATOM 733 N N . HIS A 1 93 ? 0.369 6.654 14.918 1.00 94.00 93 HIS A N 1
ATOM 734 C CA . HIS A 1 93 ? 1.011 7.813 15.545 1.00 94.00 93 HIS A CA 1
ATOM 735 C C . HIS A 1 93 ? 0.510 8.066 16.973 1.00 94.00 93 HIS A C 1
ATOM 737 O O . HIS A 1 93 ? 1.311 8.342 17.869 1.00 94.00 93 HIS A O 1
ATOM 743 N N . GLU A 1 94 ? -0.792 7.922 17.216 1.00 94.31 94 GLU A N 1
ATOM 744 C CA . GLU A 1 94 ? -1.363 7.982 18.567 1.00 94.31 94 GLU A CA 1
ATOM 745 C C . GLU A 1 94 ? -0.868 6.817 19.440 1.00 94.31 94 GLU A C 1
ATOM 747 O O . GLU A 1 94 ? -0.527 6.996 20.614 1.00 94.31 94 GLU A O 1
ATOM 752 N N . GLY A 1 95 ? -0.745 5.634 18.840 1.00 91.88 95 GLY A N 1
ATOM 753 C CA . GLY A 1 95 ? -0.239 4.414 19.451 1.00 91.88 95 GLY A CA 1
ATOM 754 C C . GLY A 1 95 ? 1.205 4.537 19.919 1.00 91.88 95 GLY A C 1
ATOM 755 O O . GLY A 1 95 ? 1.516 4.059 21.002 1.00 91.88 95 GLY A O 1
ATOM 756 N N . VAL A 1 96 ? 2.077 5.242 19.190 1.00 91.56 96 VAL A N 1
ATOM 757 C CA . VAL A 1 96 ? 3.465 5.514 19.624 1.00 91.56 96 VAL A CA 1
ATOM 758 C C . VAL A 1 96 ? 3.492 6.221 20.982 1.00 91.56 96 VAL A C 1
ATOM 760 O O . VAL A 1 96 ? 4.237 5.827 21.881 1.00 91.56 96 VAL A O 1
ATOM 763 N N . ARG A 1 97 ? 2.633 7.228 21.175 1.00 92.19 97 ARG A N 1
ATOM 764 C CA . ARG A 1 97 ? 2.512 7.926 22.461 1.00 92.19 97 ARG A CA 1
ATOM 765 C C . ARG A 1 97 ? 1.909 7.027 23.541 1.00 92.19 97 ARG A C 1
ATOM 767 O O . ARG A 1 97 ? 2.369 7.052 24.681 1.00 92.19 97 ARG A O 1
ATOM 774 N N . ALA A 1 98 ? 0.886 6.249 23.197 1.00 92.06 98 ALA A N 1
ATOM 775 C CA . ALA A 1 98 ? 0.239 5.336 24.134 1.00 92.06 98 ALA A CA 1
ATOM 776 C C . ALA A 1 98 ? 1.182 4.213 24.603 1.00 92.06 98 ALA A C 1
ATOM 778 O O . ALA A 1 98 ? 1.180 3.877 25.785 1.00 92.06 98 ALA A O 1
ATOM 779 N N . MET A 1 99 ? 2.034 3.697 23.711 1.00 91.31 99 MET A N 1
ATOM 780 C CA . MET A 1 99 ? 3.092 2.735 24.028 1.00 91.31 99 MET A CA 1
ATOM 781 C C . MET A 1 99 ? 4.059 3.292 25.066 1.00 91.31 99 MET A C 1
ATOM 783 O O . MET A 1 99 ? 4.269 2.669 26.102 1.00 91.31 99 MET A O 1
ATOM 787 N N . TRP A 1 100 ? 4.576 4.499 24.833 1.00 92.69 100 TRP A N 1
ATOM 788 C CA . TRP A 1 100 ? 5.505 5.152 25.755 1.00 92.69 100 TRP A CA 1
ATOM 789 C C . TRP A 1 100 ? 4.897 5.400 27.145 1.00 92.69 100 TRP A C 1
ATOM 791 O O . TRP A 1 100 ? 5.566 5.240 28.166 1.00 92.69 100 TRP A O 1
ATOM 801 N N . LEU A 1 101 ? 3.613 5.775 27.210 1.00 94.56 101 LEU A N 1
ATOM 802 C CA . LEU A 1 101 ? 2.903 5.946 28.482 1.00 94.56 101 LEU A CA 1
ATOM 803 C C . LEU A 1 101 ? 2.686 4.615 29.211 1.00 94.56 101 LEU A C 1
ATOM 805 O O . LEU A 1 101 ? 2.855 4.560 30.428 1.00 94.56 101 LEU A O 1
ATOM 809 N N . ALA A 1 102 ? 2.326 3.556 28.483 1.00 93.00 102 ALA A N 1
ATOM 810 C CA . ALA A 1 102 ? 2.145 2.226 29.055 1.00 93.00 102 ALA A CA 1
ATOM 811 C C . ALA A 1 102 ? 3.459 1.697 29.645 1.00 93.00 102 ALA A C 1
ATOM 813 O O . ALA A 1 102 ? 3.473 1.254 30.791 1.00 93.00 102 ALA A O 1
ATOM 814 N N . GLU A 1 103 ? 4.568 1.849 28.916 1.00 94.06 103 GLU A N 1
ATOM 815 C CA . GLU A 1 103 ? 5.902 1.439 29.361 1.00 94.06 103 GLU A CA 1
ATOM 816 C C . GLU A 1 103 ? 6.303 2.136 30.669 1.00 94.06 103 GLU A C 1
ATOM 818 O O . GLU A 1 103 ? 6.727 1.481 31.621 1.00 94.06 103 GLU A O 1
ATOM 823 N N . LYS A 1 104 ? 6.065 3.450 30.779 1.00 94.88 104 LYS A N 1
ATOM 824 C CA . LYS A 1 104 ? 6.287 4.198 32.030 1.00 94.88 104 LYS A CA 1
ATOM 825 C C . LYS A 1 104 ? 5.420 3.731 33.196 1.00 94.88 104 LYS A C 1
ATOM 827 O O . LYS A 1 104 ? 5.825 3.870 34.347 1.00 94.88 104 LYS A O 1
ATOM 832 N N . GLY A 1 105 ? 4.234 3.208 32.906 1.00 94.19 105 GLY A N 1
ATOM 833 C CA . GLY A 1 105 ? 3.334 2.608 33.888 1.00 94.19 105 GLY A CA 1
ATOM 834 C C . GLY A 1 105 ? 3.630 1.136 34.194 1.00 94.19 105 GLY A C 1
ATOM 835 O O . GLY A 1 105 ? 2.870 0.526 34.943 1.00 94.19 105 GLY A O 1
ATOM 836 N N . GLY A 1 106 ? 4.679 0.546 33.605 1.00 94.00 106 GLY A N 1
ATOM 837 C CA . GLY A 1 106 ? 4.989 -0.880 33.739 1.00 94.00 106 GLY A CA 1
ATOM 838 C C . GLY A 1 106 ? 3.968 -1.799 33.058 1.00 94.00 106 GLY A C 1
ATOM 839 O O . GLY A 1 106 ? 3.818 -2.950 33.456 1.00 94.00 106 GLY A O 1
ATOM 840 N N . GLN A 1 107 ? 3.233 -1.289 32.068 1.00 93.56 107 GLN A N 1
ATOM 841 C CA . GLN A 1 107 ? 2.200 -2.012 31.329 1.00 93.56 107 GLN A CA 1
ATOM 842 C C . GLN A 1 107 ? 2.630 -2.254 29.882 1.00 93.56 107 GLN A C 1
ATOM 844 O O . GLN A 1 107 ? 3.267 -1.410 29.252 1.00 93.56 107 GLN A O 1
ATOM 849 N N . LEU A 1 108 ? 2.221 -3.393 29.322 1.00 90.56 108 LEU A N 1
ATOM 850 C CA . LEU A 1 108 ? 2.400 -3.668 27.900 1.00 90.56 108 LEU A CA 1
ATOM 851 C C . LEU A 1 108 ? 1.252 -3.039 27.106 1.00 90.56 108 LEU A C 1
ATOM 853 O O . LEU A 1 108 ? 0.081 -3.368 27.307 1.00 90.56 108 LEU A O 1
ATOM 857 N N . TYR A 1 109 ? 1.585 -2.157 26.169 1.00 91.75 109 TYR A N 1
ATOM 858 C CA . TYR A 1 109 ? 0.592 -1.628 25.245 1.00 91.75 109 TYR A CA 1
ATOM 859 C C . TYR A 1 109 ? 0.146 -2.699 24.254 1.00 91.75 109 TYR A C 1
ATOM 861 O O . TYR A 1 109 ? 0.954 -3.394 23.642 1.00 91.75 109 TYR A O 1
ATOM 869 N N . SER A 1 110 ? -1.161 -2.789 24.049 1.00 91.19 110 SER A N 1
ATOM 870 C CA . SER A 1 110 ? -1.749 -3.678 23.058 1.00 91.19 110 SER A CA 1
ATOM 871 C C . SER A 1 110 ? -2.905 -2.952 22.380 1.00 91.19 110 SER A C 1
ATOM 873 O O . SER A 1 110 ? -3.844 -2.503 23.049 1.00 91.19 110 SER A O 1
ATOM 875 N N . HIS A 1 111 ? -2.822 -2.831 21.055 1.00 94.12 111 HIS A N 1
ATOM 876 C CA . HIS A 1 111 ? -3.778 -2.075 20.255 1.00 94.12 111 HIS A CA 1
ATOM 877 C C . HIS A 1 111 ? -5.187 -2.696 20.363 1.00 94.12 111 HIS A C 1
ATOM 879 O O . HIS A 1 111 ? -5.317 -3.904 20.177 1.00 94.12 111 HIS A O 1
ATOM 885 N N . PRO A 1 112 ? -6.249 -1.932 20.686 1.00 94.06 112 PRO A N 1
ATOM 886 C CA . PRO A 1 112 ? -7.574 -2.501 20.961 1.00 94.06 112 PRO A CA 1
ATOM 887 C C . PRO A 1 112 ? -8.213 -3.257 19.791 1.00 94.06 112 PRO A C 1
ATOM 889 O O . PRO A 1 112 ? -8.960 -4.207 20.025 1.00 94.06 112 PRO A O 1
ATOM 892 N N . TYR A 1 113 ? -7.930 -2.826 18.559 1.00 95.56 113 TYR A N 1
ATOM 893 C CA . TYR A 1 113 ? -8.506 -3.388 17.335 1.00 95.56 113 TYR A CA 1
ATOM 894 C C . TYR A 1 113 ? -7.680 -4.537 16.745 1.00 95.56 113 TYR A C 1
ATOM 896 O O . TYR A 1 113 ? -8.152 -5.210 15.832 1.00 95.56 113 TYR A O 1
ATOM 904 N N . ASP A 1 114 ? -6.474 -4.787 17.264 1.00 95.81 114 ASP A N 1
ATOM 905 C CA . ASP A 1 114 ? -5.683 -5.950 16.866 1.00 95.81 114 ASP A CA 1
ATOM 906 C C . ASP A 1 114 ? -6.260 -7.207 17.535 1.00 95.81 114 ASP A C 1
ATOM 908 O O . ASP A 1 114 ? -6.092 -7.421 18.738 1.00 95.81 114 ASP A O 1
ATOM 912 N N . ILE A 1 115 ? -6.998 -8.002 16.757 1.00 95.38 115 ILE A N 1
ATOM 913 C CA . ILE A 1 115 ? -7.726 -9.192 17.228 1.00 95.38 115 ILE A CA 1
ATOM 914 C C . ILE A 1 115 ? -7.235 -10.491 16.573 1.00 95.38 115 ILE A C 1
ATOM 916 O O . ILE A 1 115 ? -7.883 -11.525 16.721 1.00 95.38 115 ILE A O 1
ATOM 920 N N . GLY A 1 116 ? -6.095 -10.443 15.878 1.00 95.31 116 GLY A N 1
ATOM 921 C CA . GLY A 1 116 ? -5.510 -11.573 15.155 1.00 95.31 116 GLY A CA 1
ATOM 922 C C . GLY A 1 116 ? -5.320 -11.282 13.669 1.00 95.31 116 GLY A C 1
ATOM 923 O O . GLY A 1 116 ? -6.138 -10.625 13.034 1.00 95.31 116 GLY A O 1
ATOM 924 N N . VAL A 1 117 ? -4.222 -11.776 13.087 1.00 95.88 117 VAL A N 1
ATOM 925 C CA . VAL A 1 117 ? -3.819 -11.445 11.705 1.00 95.88 117 VAL A CA 1
ATOM 926 C C . VAL A 1 117 ? -4.909 -11.782 10.685 1.00 95.88 117 VAL A C 1
ATOM 928 O O . VAL A 1 117 ? -5.178 -10.989 9.784 1.00 95.88 117 VAL A O 1
ATOM 931 N N . TYR A 1 118 ? -5.552 -12.943 10.823 1.00 95.19 118 TYR A N 1
ATOM 932 C CA . TYR A 1 118 ? -6.597 -13.379 9.899 1.00 95.19 118 TYR A CA 1
ATOM 933 C C . TYR A 1 118 ? -7.855 -12.510 10.010 1.00 95.19 118 TYR A C 1
ATOM 935 O O . TYR A 1 118 ? -8.417 -12.087 8.997 1.00 95.19 118 TYR A O 1
ATOM 943 N N . GLU A 1 119 ? -8.277 -12.207 11.234 1.00 95.19 119 GLU A N 1
ATOM 944 C CA . GLU A 1 119 ? -9.421 -11.358 11.544 1.00 95.19 119 GLU A CA 1
ATOM 945 C C . GLU A 1 119 ? -9.187 -9.924 11.067 1.00 95.19 119 GLU A C 1
ATOM 947 O O . GLU A 1 119 ? -10.072 -9.336 10.447 1.00 95.19 119 GLU A O 1
ATOM 952 N N . ASN A 1 120 ? -7.983 -9.395 11.284 1.00 96.38 120 ASN A N 1
ATOM 953 C CA . ASN A 1 120 ? -7.570 -8.068 10.847 1.00 96.38 120 ASN A CA 1
ATOM 954 C C . ASN A 1 120 ? -7.595 -7.966 9.312 1.00 96.38 120 ASN A C 1
ATOM 956 O O . ASN A 1 120 ? -8.221 -7.065 8.752 1.00 96.38 120 ASN A O 1
ATOM 960 N N . LEU A 1 121 ? -7.000 -8.940 8.610 1.00 95.94 121 LEU A N 1
ATOM 961 C CA . LEU A 1 121 ? -7.045 -9.007 7.144 1.00 95.94 121 LEU A CA 1
ATOM 962 C C . LEU A 1 121 ? -8.482 -9.121 6.630 1.00 95.94 121 LEU A C 1
ATOM 964 O O . LEU A 1 121 ? -8.865 -8.416 5.699 1.00 95.94 121 LEU A O 1
ATOM 968 N N . THR A 1 122 ? -9.298 -9.969 7.253 1.00 94.88 122 THR A N 1
ATOM 969 C CA . THR A 1 122 ? -10.696 -10.183 6.863 1.00 94.88 122 THR A CA 1
ATOM 970 C C . THR A 1 122 ? -11.556 -8.938 7.091 1.00 94.88 122 THR A C 1
ATOM 972 O O . THR A 1 122 ? -12.431 -8.646 6.274 1.00 94.88 122 THR A O 1
ATOM 975 N N . ALA A 1 123 ? -11.301 -8.177 8.159 1.00 94.06 123 ALA A N 1
ATOM 976 C CA . ALA A 1 123 ? -12.004 -6.930 8.446 1.00 94.06 123 ALA A CA 1
ATOM 977 C C . ALA A 1 123 ? -11.775 -5.874 7.352 1.00 94.06 123 ALA A C 1
ATOM 979 O O . ALA A 1 123 ? -12.705 -5.152 6.994 1.00 94.06 123 ALA A O 1
ATOM 980 N N . ILE A 1 124 ? -10.563 -5.822 6.789 1.00 94.12 124 ILE A N 1
ATOM 981 C CA . ILE A 1 124 ? -10.171 -4.809 5.801 1.00 94.12 124 ILE A CA 1
ATOM 982 C C . ILE A 1 124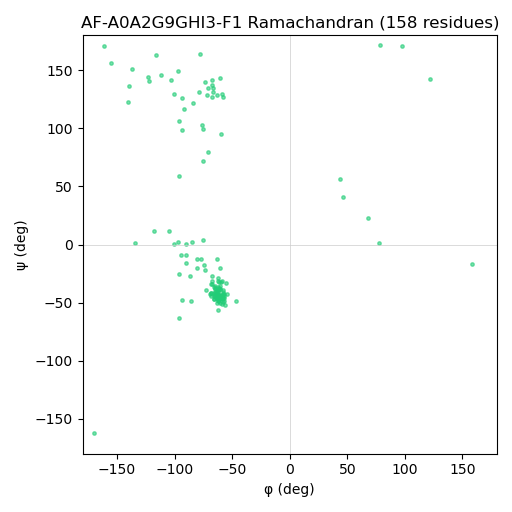 ? -10.387 -5.274 4.352 1.00 94.12 124 ILE A C 1
ATOM 984 O O . ILE A 1 124 ? -10.954 -4.545 3.539 1.00 94.12 124 ILE A O 1
ATOM 988 N N . LEU A 1 125 ? -9.946 -6.486 4.001 1.00 94.94 125 LEU A N 1
ATOM 989 C CA . LEU A 1 125 ? -9.975 -7.021 2.629 1.00 94.94 125 LEU A CA 1
ATOM 990 C C . LEU A 1 125 ? -11.271 -7.785 2.308 1.00 94.94 125 LEU A C 1
ATOM 992 O O . LEU A 1 125 ? -11.610 -7.996 1.134 1.00 94.94 125 LEU A O 1
ATOM 996 N N . GLY A 1 126 ? -12.020 -8.156 3.346 1.00 93.75 126 GLY A N 1
ATOM 997 C CA . GLY A 1 126 ? -13.289 -8.866 3.270 1.00 93.75 126 GLY A CA 1
ATOM 998 C C . GLY A 1 126 ? -13.166 -10.383 3.472 1.00 93.75 126 GLY A C 1
ATOM 999 O O . GLY A 1 126 ? -12.071 -10.944 3.469 1.00 93.75 126 GLY A O 1
ATOM 1000 N N . PRO A 1 127 ? -14.307 -11.084 3.600 1.00 92.44 127 PRO A N 1
ATOM 1001 C CA . PRO A 1 127 ? -14.357 -12.512 3.943 1.00 92.44 127 PRO A CA 1
ATOM 1002 C C . PRO A 1 127 ? -13.930 -13.447 2.808 1.00 92.44 127 PRO A C 1
ATOM 1004 O O . PRO A 1 127 ? -13.573 -14.598 3.040 1.00 92.44 127 PRO A O 1
ATOM 1007 N N . LYS A 1 128 ? -13.989 -12.978 1.559 1.00 93.31 128 LYS A N 1
ATOM 1008 C CA . LYS A 1 128 ? -13.644 -13.782 0.384 1.00 93.31 128 LYS A CA 1
ATOM 1009 C C . LYS A 1 128 ? -12.178 -13.560 0.028 1.00 93.31 128 LYS A C 1
ATOM 1011 O O . LYS A 1 128 ? -11.870 -12.595 -0.667 1.00 93.31 128 LYS A O 1
ATOM 1016 N N . ILE A 1 129 ? -11.308 -14.479 0.451 1.00 92.19 129 ILE A N 1
ATOM 1017 C CA . ILE A 1 129 ? -9.851 -14.433 0.206 1.00 92.19 129 ILE A CA 1
ATOM 1018 C C . ILE A 1 129 ? -9.531 -14.290 -1.287 1.00 92.19 129 ILE A C 1
ATOM 1020 O O . ILE A 1 129 ? -8.717 -13.458 -1.678 1.00 92.19 129 ILE A O 1
ATOM 1024 N N . LEU A 1 130 ? -10.250 -15.022 -2.145 1.00 92.31 130 LEU A N 1
ATOM 1025 C CA . LEU A 1 130 ? -10.082 -14.945 -3.603 1.00 92.31 130 LEU A CA 1
ATOM 1026 C C . LEU A 1 130 ? -10.363 -13.547 -4.180 1.00 92.31 130 LEU A C 1
ATOM 1028 O O . LEU A 1 130 ? -9.912 -13.233 -5.275 1.00 92.31 130 LEU A O 1
ATOM 1032 N N . CYS A 1 131 ? -11.092 -12.700 -3.451 1.00 93.12 131 CYS A N 1
ATOM 1033 C CA . CYS A 1 131 ? -11.433 -11.342 -3.862 1.00 93.12 131 CYS A CA 1
ATOM 1034 C C . CYS A 1 131 ? -10.619 -10.267 -3.128 1.00 93.12 131 CYS A C 1
ATOM 1036 O O . CYS A 1 131 ? -10.981 -9.090 -3.199 1.00 93.12 131 CYS A O 1
ATOM 1038 N N . TRP A 1 132 ? -9.559 -10.628 -2.399 1.00 94.00 132 TRP A N 1
ATOM 1039 C CA . TRP A 1 132 ? -8.734 -9.657 -1.670 1.00 94.00 132 TRP A CA 1
ATOM 1040 C C . TRP A 1 132 ? -8.059 -8.651 -2.599 1.00 94.00 132 TRP A C 1
ATOM 1042 O O . TRP A 1 132 ? -8.055 -7.461 -2.299 1.00 94.00 132 TRP A O 1
ATOM 1052 N N . PHE A 1 133 ? -7.598 -9.108 -3.762 1.00 93.69 133 PHE A N 1
ATOM 1053 C CA . PHE A 1 133 ? -6.980 -8.253 -4.778 1.00 93.69 133 PHE A CA 1
ATOM 1054 C C . PHE A 1 133 ? -7.980 -7.687 -5.796 1.00 93.69 133 PHE A C 1
ATOM 1056 O O . PHE A 1 133 ? -7.597 -6.941 -6.689 1.00 93.69 133 PHE A O 1
ATOM 1063 N N . CYS A 1 134 ? -9.273 -8.000 -5.671 1.00 93.12 134 CYS A N 1
ATOM 1064 C CA . CYS A 1 134 ? -10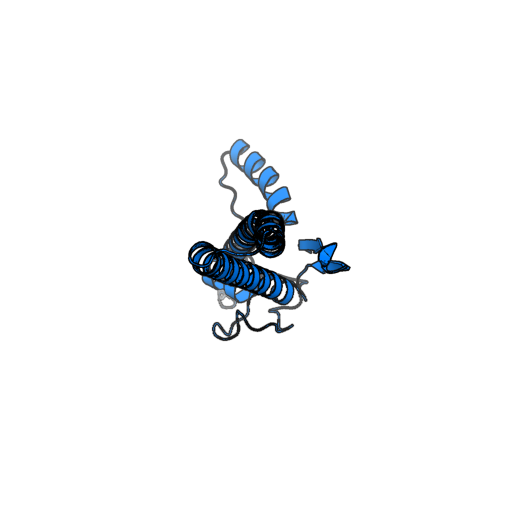.288 -7.407 -6.535 1.00 93.12 134 CYS A CA 1
ATOM 1065 C C . CYS A 1 134 ? -10.621 -5.981 -6.057 1.00 93.12 134 CYS A C 1
ATOM 1067 O O . CYS A 1 134 ? -10.921 -5.802 -4.870 1.00 93.12 134 CYS A O 1
ATOM 1069 N N . PRO A 1 135 ? -10.650 -4.975 -6.953 1.00 89.94 135 PRO A N 1
ATOM 1070 C CA . PRO A 1 135 ? -10.964 -3.588 -6.607 1.00 89.94 135 PRO A CA 1
ATOM 1071 C C . PRO A 1 135 ? -12.472 -3.405 -6.369 1.00 89.94 135 PRO A C 1
ATOM 1073 O O . PRO A 1 135 ? -13.197 -2.829 -7.173 1.00 89.94 135 PRO A O 1
ATOM 1076 N N . THR A 1 136 ? -12.969 -3.940 -5.256 1.00 88.94 136 THR A N 1
ATOM 1077 C CA . THR A 1 136 ? -14.379 -3.858 -4.857 1.00 88.94 136 THR A CA 1
ATOM 1078 C C . THR A 1 136 ? -14.566 -2.821 -3.758 1.00 88.94 136 THR A C 1
ATOM 1080 O O . THR A 1 136 ? -13.794 -2.811 -2.803 1.00 88.94 136 THR A O 1
ATOM 1083 N N . SER A 1 137 ? -15.659 -2.059 -3.802 1.00 83.50 137 SER A N 1
ATOM 1084 C CA . SER A 1 137 ? -16.092 -1.172 -2.707 1.00 83.50 137 SER A CA 1
ATOM 1085 C C . SER A 1 137 ? -16.731 -1.909 -1.521 1.00 83.50 137 SER A C 1
ATOM 1087 O O . SER A 1 137 ? -17.209 -1.279 -0.578 1.00 83.50 137 SER A O 1
ATOM 1089 N N . ALA A 1 138 ? -16.760 -3.244 -1.547 1.00 83.75 138 ALA A N 1
ATOM 1090 C CA . ALA A 1 138 ? -17.266 -4.045 -0.442 1.00 83.75 138 ALA A CA 1
ATOM 1091 C C . ALA A 1 138 ? -16.343 -3.915 0.781 1.00 83.75 138 ALA A C 1
ATOM 1093 O O . ALA A 1 138 ? -15.140 -4.157 0.688 1.00 83.75 138 ALA A O 1
ATOM 1094 N N . HIS A 1 139 ? -16.936 -3.563 1.917 1.00 87.56 139 HIS A N 1
ATOM 1095 C CA . HIS A 1 139 ? -16.285 -3.334 3.203 1.00 87.56 139 HIS A CA 1
ATOM 1096 C C . HIS A 1 139 ? -17.125 -3.992 4.305 1.00 87.56 139 HIS A C 1
ATOM 1098 O O . HIS A 1 139 ? -18.337 -4.164 4.153 1.00 87.56 139 HIS A O 1
ATOM 1104 N N . VAL A 1 140 ? -16.484 -4.415 5.395 1.00 89.44 140 VAL A N 1
ATOM 1105 C CA . VAL A 1 140 ? -17.162 -5.097 6.505 1.00 89.44 140 VAL A CA 1
ATOM 1106 C C . VAL A 1 140 ? -17.568 -4.072 7.563 1.00 89.44 140 VAL A C 1
ATOM 1108 O O . VAL A 1 140 ? -16.738 -3.322 8.066 1.00 89.44 140 VAL A O 1
ATOM 1111 N N . GLY A 1 141 ? -18.849 -4.060 7.933 1.00 90.31 141 GLY A N 1
ATOM 1112 C CA . GLY A 1 141 ? -19.378 -3.174 8.973 1.00 90.31 141 GLY A CA 1
ATOM 1113 C C . GLY A 1 141 ? -19.622 -1.732 8.514 1.00 90.31 141 GLY A C 1
ATOM 1114 O O . GLY A 1 141 ? -19.255 -1.323 7.415 1.00 90.31 141 GLY A O 1
ATOM 1115 N N . SER A 1 142 ? -20.263 -0.945 9.382 1.00 92.25 142 SER A N 1
ATOM 1116 C CA . SER A 1 142 ? -20.727 0.417 9.070 1.00 92.25 142 SER A CA 1
ATOM 1117 C C . SER A 1 142 ? -19.647 1.499 9.152 1.00 92.25 142 SER A C 1
ATOM 1119 O O . SER A 1 142 ? -19.888 2.629 8.742 1.00 92.25 142 SER A O 1
ATOM 1121 N N . GLY A 1 143 ? -18.485 1.190 9.733 1.00 92.31 143 GLY A N 1
ATOM 1122 C CA . GLY A 1 143 ? -17.433 2.172 10.011 1.00 92.31 143 GLY A CA 1
ATOM 1123 C C . GLY A 1 143 ? -17.690 3.053 11.239 1.00 92.31 143 GLY A C 1
ATOM 1124 O O . GLY A 1 143 ? -16.876 3.920 11.540 1.00 92.31 143 GLY A O 1
ATOM 1125 N N . LEU A 1 144 ? -18.805 2.837 11.952 1.00 92.44 144 LEU A N 1
ATOM 1126 C CA . LEU A 1 144 ? -19.143 3.539 13.200 1.00 92.44 144 LEU A CA 1
ATOM 1127 C C . LEU A 1 144 ? -18.736 2.752 14.451 1.00 92.44 144 LEU A C 1
ATOM 1129 O O . LEU A 1 144 ? -18.544 3.331 15.517 1.00 92.44 144 LEU A O 1
ATOM 1133 N N . ARG A 1 145 ? -18.644 1.424 14.335 1.00 92.56 145 ARG A N 1
ATOM 1134 C CA . ARG A 1 145 ? -18.190 0.519 15.392 1.00 92.56 145 ARG A CA 1
ATOM 1135 C C . ARG A 1 145 ? -17.307 -0.556 14.784 1.00 92.56 145 ARG A C 1
ATOM 1137 O O . ARG A 1 145 ? -17.656 -1.128 13.752 1.00 92.56 145 ARG A O 1
ATOM 1144 N N . PHE A 1 146 ? -16.203 -0.834 15.460 1.00 93.56 146 PHE A N 1
ATOM 1145 C CA . PHE A 1 146 ? -15.223 -1.841 15.080 1.00 93.56 146 PHE A CA 1
ATOM 1146 C C . PHE A 1 146 ? -15.065 -2.823 16.231 1.00 93.56 146 PHE A C 1
ATOM 1148 O O . PHE A 1 146 ? -15.154 -2.431 17.394 1.00 93.56 146 PHE A O 1
ATOM 1155 N N . ARG A 1 147 ? -14.854 -4.096 15.896 1.00 92.75 147 ARG A N 1
ATOM 1156 C CA . ARG A 1 147 ? -14.637 -5.138 16.894 1.00 92.75 147 ARG A CA 1
ATOM 1157 C C . ARG A 1 147 ? -13.317 -4.888 17.616 1.00 92.75 147 ARG A C 1
ATOM 1159 O O . ARG A 1 147 ? -12.301 -4.636 16.975 1.00 92.75 147 ARG A O 1
ATOM 1166 N N . THR A 1 148 ? -13.338 -5.009 18.934 1.00 94.38 148 THR A N 1
ATOM 1167 C CA . THR A 1 148 ? -12.158 -4.909 19.790 1.00 94.38 148 THR A CA 1
ATOM 1168 C C . THR A 1 148 ? -11.889 -6.227 20.499 1.00 94.38 148 THR A C 1
ATOM 1170 O O . THR A 1 148 ? -12.767 -7.082 20.638 1.00 94.38 148 THR A O 1
ATOM 1173 N N . LYS A 1 149 ? -10.675 -6.372 21.027 1.00 92.25 149 LYS A N 1
ATOM 1174 C CA . LYS A 1 149 ? -10.299 -7.490 21.904 1.00 92.25 149 LYS A CA 1
ATOM 1175 C C . LYS A 1 149 ? -11.080 -7.539 23.230 1.00 92.25 149 LYS A C 1
ATOM 1177 O O . LYS A 1 149 ? -10.996 -8.533 23.942 1.00 92.25 149 LYS A O 1
ATOM 1182 N N . TYR A 1 150 ? -11.807 -6.474 23.578 1.00 89.81 150 TYR A N 1
ATOM 1183 C CA . TYR A 1 150 ? -12.605 -6.384 24.804 1.00 89.81 150 TYR A CA 1
ATOM 1184 C C . TYR A 1 150 ? -14.074 -6.774 24.595 1.00 89.81 150 TYR A C 1
ATOM 1186 O O . TYR A 1 150 ? -14.813 -6.918 25.571 1.00 89.81 150 TYR A O 1
ATOM 1194 N N . ASP A 1 151 ? -14.507 -6.955 23.345 1.00 88.12 151 ASP A N 1
ATOM 1195 C CA . ASP A 1 151 ? -15.877 -7.358 23.049 1.00 88.12 151 ASP A CA 1
ATOM 1196 C C . ASP A 1 151 ? -16.095 -8.822 23.447 1.00 88.12 151 ASP A C 1
ATOM 1198 O O . ASP A 1 151 ? -15.352 -9.720 23.040 1.00 88.12 151 ASP A O 1
ATOM 1202 N N . LYS A 1 152 ? -17.149 -9.082 24.230 1.00 74.75 152 LYS A N 1
ATOM 1203 C CA . LYS A 1 152 ? -17.537 -10.452 24.585 1.00 74.75 152 LYS A CA 1
ATOM 1204 C C . LYS A 1 152 ? -18.030 -11.187 23.329 1.00 74.75 152 LYS A C 1
ATOM 1206 O O . LYS A 1 152 ? -18.811 -10.607 22.568 1.00 74.75 152 LYS A O 1
ATOM 1211 N N . PRO A 1 153 ? -17.644 -12.457 23.107 1.00 62.56 153 PRO A N 1
ATOM 1212 C CA . PRO A 1 153 ? -18.269 -13.259 22.067 1.00 62.56 153 PRO A CA 1
ATOM 1213 C C . PRO A 1 153 ? -19.771 -13.342 22.353 1.00 62.56 153 PRO A C 1
ATOM 1215 O O . PRO A 1 153 ? -20.183 -13.630 23.478 1.00 62.56 153 PRO A O 1
ATOM 1218 N N . VAL A 1 154 ? -20.583 -13.045 21.337 1.00 59.31 154 VAL A N 1
ATOM 1219 C CA . VAL A 1 154 ? -22.045 -13.164 21.386 1.00 59.31 154 VAL A CA 1
ATOM 1220 C C . VAL A 1 154 ? -22.365 -14.634 21.681 1.00 59.31 154 VAL A C 1
ATOM 1222 O O . VAL A 1 154 ? -22.302 -15.472 20.789 1.00 59.31 154 VAL A O 1
ATOM 1225 N N . GLY A 1 155 ? -22.582 -14.965 22.956 1.00 55.16 155 GLY A N 1
ATOM 1226 C CA . GLY A 1 155 ? -22.722 -16.347 23.425 1.00 55.16 155 GLY A CA 1
ATOM 1227 C C . GLY A 1 155 ? -22.447 -16.572 24.916 1.00 55.16 155 GLY A C 1
ATOM 1228 O O . GLY A 1 155 ? -22.882 -17.586 25.448 1.00 55.16 155 GLY A O 1
ATOM 1229 N N . SER A 1 156 ? -21.793 -15.646 25.628 1.00 48.12 156 SER A N 1
ATOM 1230 C CA . SER A 1 156 ? -21.630 -15.726 27.091 1.00 48.12 156 SER A CA 1
ATOM 1231 C C . SER A 1 156 ? -22.682 -14.905 27.845 1.00 48.12 156 SER A C 1
ATOM 1233 O O . SER A 1 156 ? -22.367 -14.001 28.617 1.00 48.12 156 SER A O 1
ATOM 1235 N N . SER A 1 157 ? -23.960 -15.219 27.631 1.00 44.75 157 SER A N 1
ATOM 1236 C CA . SER A 1 157 ? -24.971 -14.956 28.656 1.00 44.75 157 SER A CA 1
ATOM 1237 C C . SER A 1 157 ? -24.803 -16.023 29.738 1.00 44.75 157 SER A C 1
ATOM 1239 O O . SER A 1 157 ? -25.220 -17.166 29.557 1.00 44.75 157 SER A O 1
ATOM 1241 N N . THR A 1 158 ? -24.131 -15.675 30.832 1.00 47.78 158 THR A N 1
ATOM 1242 C CA . THR A 1 158 ? -24.251 -16.415 32.092 1.00 47.78 158 THR A CA 1
ATOM 1243 C C . THR A 1 158 ? -25.724 -16.397 32.510 1.00 47.78 158 THR A C 1
ATOM 1245 O O . THR A 1 158 ? -26.294 -15.305 32.537 1.00 47.78 158 THR A O 1
ATOM 1248 N N . PRO A 1 159 ? -26.366 -17.546 32.787 1.00 57.00 159 PRO A N 1
ATOM 1249 C CA . PRO A 1 159 ? -27.622 -17.540 33.520 1.00 57.00 159 PRO A CA 1
ATOM 1250 C C . PRO A 1 159 ? -27.324 -17.050 34.940 1.00 57.00 159 PRO A C 1
ATOM 1252 O O . PRO A 1 159 ? -26.346 -17.506 35.539 1.00 57.00 159 PRO A O 1
ATOM 1255 N N . ASP A 1 160 ? -28.128 -16.097 35.407 1.00 52.03 160 ASP A N 1
ATOM 1256 C CA . ASP A 1 160 ? -28.161 -15.644 36.802 1.00 52.03 160 ASP A CA 1
ATOM 1257 C C . ASP A 1 160 ? -28.483 -16.796 37.773 1.00 52.03 160 ASP A C 1
ATOM 1259 O O . ASP A 1 160 ? -29.248 -17.714 37.382 1.00 52.03 160 ASP A O 1
#

pLDDT: mean 91.98, std 9.94, range [44.75, 98.5]

Mean predicted aligned error: 5.68 Å

Radius of gyration: 21.95 Å; Cα contacts (8 Å, |Δi|>4): 138; chains: 1; bounding box: 53×32×68 Å

Solvent-accessible surface area (backbone atoms only — not comparable to full-atom values): 9117 Å² total; per-residue (Å²): 110,40,49,75,38,75,92,74,73,41,76,37,25,74,74,46,40,46,35,53,52,35,49,50,54,52,49,40,51,49,40,52,51,53,49,53,51,50,52,51,51,52,55,56,41,68,76,42,94,59,55,70,70,57,55,52,51,51,50,54,49,48,68,52,48,53,59,49,36,52,54,45,46,52,51,47,51,51,51,50,53,27,38,51,48,42,40,40,64,50,51,48,62,55,42,55,55,49,36,56,53,24,53,76,69,78,40,86,66,72,66,56,45,43,68,45,54,69,57,23,41,30,49,51,42,28,88,50,70,93,45,46,76,49,79,46,76,68,59,62,73,86,73,84,68,77,77,40,67,82,60,75,68,96,78,76,75,73,81,130